Protein AF-X1PMY2-F1 (afdb_monomer_lite)

Sequence (105 aa):
MAKLSRKQAKEIIATCLAQHPNATSSEMCKALGVSKQRAYQLLILVRGPDTPLTARDLLILRYVAMGNTNKEIGEALNLDEHTIKNQASVILAKLNANNRAHAVA

Radius of gyration: 14.39 Å; chains: 1; bounding box: 41×21×39 Å

Organism: NCBI:txid412755

Foldseek 3Di:
DDDQPPVNVLVVLLVVCVVVVPDFLVNQCVVVVHDSVVSLVSCCVNLPLPHDQDPVLVVLLVCLLVVDQLPRVCVVVVHDSVRSVSSVVRLCSNVVHPDSVSSND

InterPro domains:
  IPR000792 Transcription regulator LuxR, C-terminal [PF00196] (52-104)
  IPR000792 Transcription regulator LuxR, C-terminal [PR00038] (53-67)
  IPR000792 Transcription regulator LuxR, C-terminal [PR00038] (67-83)
  IPR000792 Transcription regulator LuxR, C-terminal [PR00038] (83-95)
  IPR000792 Transcription regulator LuxR, C-terminal [PS50043] (46-105)
  IPR000792 Transcription regulator LuxR, C-terminal [SM00421] (50-105)
  IPR000792 Transcription regulator LuxR, C-terminal [cd06170] (53-105)
  IPR016032 Signal transduction response regulator, C-terminal effector [SSF46894] (41-104)
  IPR036388 Winged helix-like DNA-binding domain superfamily [G3DSA:1.10.10.10] (50-105)

pLDDT: mean 77.01, std 11.2, range [40.59, 92.19]

Secondary structure (DSSP, 8-state):
-----HHHHHHHHHHHHHH-TT--HHHHHHHHT--HHHHHHHHHHHS-TTSPPPHHHHHHHHHHHTT--HHHHHHHHT--HHHHHHHHHHHHHHTT-SSTTTTT-

Structure (mmCIF, N/CA/C/O backbone):
data_AF-X1PMY2-F1
#
_entry.id   AF-X1PMY2-F1
#
loop_
_atom_site.group_PDB
_atom_site.id
_atom_site.type_symbol
_atom_site.label_atom_id
_atom_site.label_alt_id
_atom_site.label_comp_id
_atom_site.label_asym_id
_atom_site.label_entity_id
_atom_site.label_seq_id
_atom_site.pdbx_PDB_ins_code
_atom_site.Cartn_x
_atom_site.Cartn_y
_atom_site.Cartn_z
_atom_site.occupancy
_atom_site.B_iso_or_equiv
_atom_site.auth_seq_id
_atom_site.auth_comp_id
_atom_site.auth_asym_id
_atom_site.auth_atom_id
_atom_site.pdbx_PDB_model_num
ATOM 1 N N . MET A 1 1 ? 23.691 5.497 -27.836 1.00 40.59 1 MET A N 1
ATOM 2 C CA . MET A 1 1 ? 23.022 4.985 -26.618 1.00 40.59 1 MET A CA 1
ATOM 3 C C . MET A 1 1 ? 21.548 5.358 -26.697 1.00 40.59 1 MET A C 1
ATOM 5 O O . MET A 1 1 ? 21.221 6.534 -26.587 1.00 40.59 1 MET A O 1
ATOM 9 N N . ALA A 1 2 ? 20.680 4.401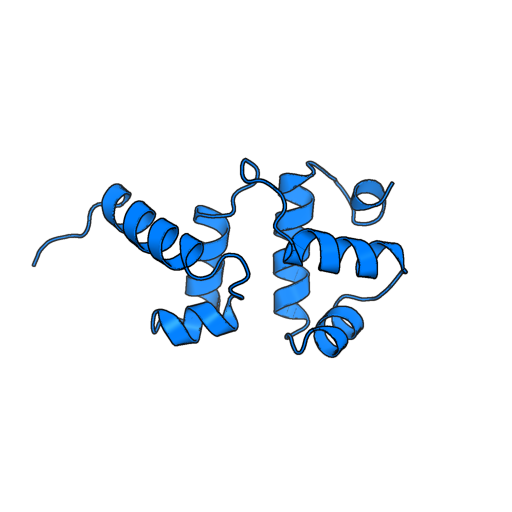 -27.034 1.00 44.16 2 ALA A N 1
ATOM 10 C CA . ALA A 1 2 ? 19.268 4.661 -27.310 1.00 44.16 2 ALA A CA 1
ATOM 11 C C . ALA A 1 2 ? 18.550 5.127 -26.033 1.00 44.16 2 ALA A C 1
ATOM 13 O O . ALA A 1 2 ? 18.454 4.384 -25.059 1.00 44.16 2 ALA A O 1
ATOM 14 N N . LYS A 1 3 ? 18.069 6.376 -26.021 1.00 46.56 3 LYS A N 1
ATOM 15 C CA . LYS A 1 3 ? 17.196 6.873 -24.955 1.00 46.56 3 LYS A CA 1
ATOM 16 C C . LYS A 1 3 ? 15.873 6.118 -25.071 1.00 46.56 3 LYS A C 1
ATOM 18 O O . LYS A 1 3 ? 15.122 6.369 -26.008 1.00 46.56 3 LYS A O 1
ATOM 23 N N . LEU A 1 4 ? 15.606 5.195 -24.146 1.00 52.22 4 LEU A N 1
ATOM 24 C CA . LEU A 1 4 ? 14.297 4.555 -24.026 1.00 52.22 4 LEU A CA 1
ATOM 25 C C . LEU A 1 4 ? 13.232 5.657 -23.925 1.00 52.22 4 LEU A C 1
ATOM 27 O O . LEU A 1 4 ? 13.245 6.462 -22.989 1.00 52.22 4 LEU A O 1
ATOM 31 N N . SER A 1 5 ? 12.333 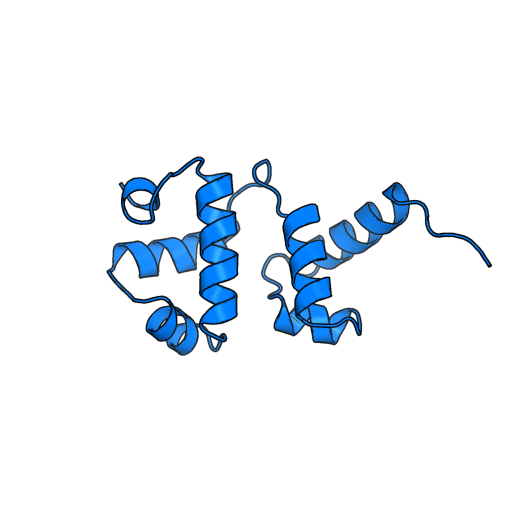5.724 -24.907 1.00 64.44 5 SER A N 1
ATOM 32 C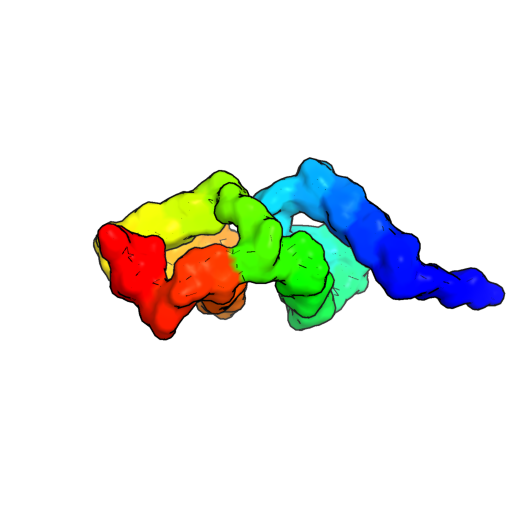 CA . SER A 1 5 ? 11.208 6.658 -24.889 1.00 64.44 5 SER A CA 1
ATOM 33 C C . SER A 1 5 ? 10.345 6.393 -23.651 1.00 64.44 5 SER A C 1
ATOM 35 O O . SER A 1 5 ? 10.139 5.240 -23.269 1.00 64.44 5 SER A O 1
ATOM 37 N N . ARG A 1 6 ? 9.781 7.443 -23.032 1.00 59.25 6 ARG A N 1
ATOM 38 C CA . ARG A 1 6 ? 8.846 7.312 -21.891 1.00 59.25 6 ARG A CA 1
ATOM 39 C C . ARG A 1 6 ? 7.705 6.327 -22.180 1.00 59.25 6 ARG A C 1
ATOM 41 O O . ARG A 1 6 ? 7.231 5.671 -21.258 1.00 59.25 6 ARG A O 1
ATOM 48 N N . LYS A 1 7 ? 7.290 6.215 -23.447 1.00 62.56 7 LYS A N 1
ATOM 49 C CA . LYS A 1 7 ? 6.263 5.266 -23.896 1.00 62.56 7 LYS A CA 1
ATOM 50 C C . LYS A 1 7 ? 6.759 3.815 -23.822 1.00 62.56 7 LYS A C 1
ATOM 52 O O . LYS A 1 7 ? 6.090 2.986 -23.221 1.00 62.56 7 LYS A O 1
ATOM 57 N N . GLN A 1 8 ? 7.972 3.554 -24.309 1.00 61.97 8 GLN A N 1
ATOM 58 C CA . GLN A 1 8 ? 8.608 2.231 -24.270 1.00 61.97 8 GLN A CA 1
ATOM 59 C C . GLN A 1 8 ? 8.926 1.792 -22.835 1.00 61.97 8 GLN A C 1
ATOM 61 O O . GLN A 1 8 ? 8.725 0.637 -22.479 1.00 61.97 8 GLN A O 1
ATOM 66 N N . ALA A 1 9 ? 9.366 2.720 -21.979 1.00 62.84 9 ALA A N 1
ATOM 67 C CA . ALA A 1 9 ? 9.576 2.435 -20.562 1.00 62.84 9 ALA A CA 1
ATOM 68 C C . ALA A 1 9 ? 8.259 2.061 -19.859 1.00 62.84 9 ALA A C 1
ATOM 70 O O . ALA A 1 9 ? 8.231 1.098 -19.098 1.00 62.84 9 ALA A O 1
ATOM 71 N N . LYS A 1 10 ? 7.158 2.774 -20.146 1.00 65.31 10 LYS A N 1
ATOM 72 C CA . LYS A 1 10 ? 5.827 2.421 -19.629 1.00 65.31 10 LYS A CA 1
ATOM 73 C C . LYS A 1 10 ? 5.375 1.040 -20.100 1.00 65.31 10 LYS A C 1
ATOM 75 O O . LYS A 1 10 ? 4.901 0.278 -19.271 1.00 65.31 10 LYS A O 1
ATOM 80 N N . GLU A 1 11 ? 5.549 0.704 -21.377 1.00 65.25 11 GLU A N 1
ATOM 81 C CA . GLU A 1 11 ? 5.188 -0.615 -21.920 1.00 65.25 11 GLU A CA 1
ATOM 82 C C . GLU A 1 11 ? 6.001 -1.751 -21.296 1.00 65.25 11 GLU A C 1
ATOM 84 O O . GLU A 1 11 ? 5.424 -2.756 -20.892 1.00 65.25 11 GLU A O 1
ATOM 89 N N . ILE A 1 12 ? 7.319 -1.594 -21.143 1.00 65.75 12 ILE A N 1
ATOM 90 C CA . ILE A 1 12 ? 8.177 -2.620 -20.528 1.00 65.75 12 ILE A CA 1
ATOM 91 C C . ILE A 1 12 ? 7.789 -2.840 -19.062 1.00 65.75 12 ILE A C 1
ATOM 93 O O . ILE A 1 12 ? 7.667 -3.979 -18.615 1.00 65.75 12 ILE A O 1
ATOM 97 N N . ILE A 1 13 ? 7.537 -1.760 -18.318 1.00 66.62 13 ILE A N 1
ATOM 98 C CA . ILE A 1 13 ? 7.138 -1.852 -16.909 1.00 66.62 13 ILE A CA 1
ATOM 99 C C . ILE A 1 13 ? 5.716 -2.418 -16.789 1.00 66.62 13 ILE A C 1
ATOM 101 O O . ILE A 1 13 ? 5.479 -3.258 -15.927 1.00 66.62 13 ILE A O 1
ATOM 105 N N . ALA A 1 14 ? 4.787 -2.026 -17.665 1.00 64.44 14 ALA A N 1
ATOM 106 C CA . ALA A 1 14 ? 3.438 -2.590 -17.720 1.00 64.44 14 ALA A CA 1
ATOM 107 C C . ALA A 1 14 ? 3.455 -4.087 -18.055 1.00 64.44 14 ALA A C 1
ATOM 109 O O . ALA A 1 14 ? 2.746 -4.858 -17.418 1.00 64.44 14 ALA A O 1
ATOM 110 N N . THR A 1 15 ? 4.316 -4.516 -18.978 1.00 66.12 15 THR A N 1
ATOM 111 C CA . THR A 1 15 ? 4.496 -5.931 -19.341 1.00 66.12 15 THR A CA 1
ATOM 112 C C . THR A 1 15 ? 5.101 -6.729 -18.182 1.00 66.12 15 THR A C 1
ATOM 114 O O . THR A 1 15 ? 4.641 -7.825 -17.871 1.00 66.12 15 THR A O 1
ATOM 117 N N . CYS A 1 16 ? 6.080 -6.161 -17.475 1.00 62.31 16 CYS A N 1
ATOM 118 C CA . CYS A 1 16 ? 6.684 -6.776 -16.291 1.00 62.31 16 CYS A CA 1
ATOM 119 C C . CYS A 1 16 ? 5.687 -6.864 -15.117 1.00 62.31 16 CYS A C 1
ATOM 121 O O . CYS A 1 16 ? 5.644 -7.855 -14.391 1.00 62.31 16 CYS A O 1
ATOM 123 N N . LEU A 1 17 ? 4.811 -5.866 -14.969 1.00 62.66 17 LEU A N 1
ATOM 124 C CA . LEU A 1 17 ? 3.728 -5.877 -13.986 1.00 62.66 17 LEU A CA 1
ATOM 125 C C . LEU A 1 17 ? 2.560 -6.787 -14.377 1.00 62.66 17 LEU A C 1
ATOM 127 O O . LEU A 1 17 ? 1.904 -7.310 -13.485 1.00 62.66 17 LEU A O 1
ATOM 131 N N . ALA A 1 18 ? 2.324 -7.036 -15.666 1.00 62.97 18 ALA A N 1
ATOM 132 C CA . ALA A 1 18 ? 1.376 -8.055 -16.116 1.00 62.97 18 ALA A CA 1
ATOM 133 C C . ALA A 1 18 ? 1.845 -9.469 -15.731 1.00 62.97 18 ALA A C 1
ATOM 135 O O . ALA A 1 18 ? 1.027 -10.316 -15.385 1.00 62.97 18 ALA A O 1
ATOM 136 N N . GLN A 1 19 ? 3.161 -9.704 -15.717 1.00 59.81 19 GLN A N 1
ATOM 137 C CA . GLN A 1 19 ? 3.761 -10.951 -15.223 1.00 59.81 19 GLN A CA 1
ATOM 138 C C . GLN A 1 19 ? 3.762 -11.036 -13.685 1.00 59.81 19 GLN A C 1
ATOM 140 O O . GLN A 1 19 ? 3.765 -12.131 -13.124 1.00 59.81 19 GLN A O 1
ATOM 145 N N . HIS A 1 20 ? 3.691 -9.894 -12.991 1.00 63.88 20 HIS A N 1
ATOM 146 C CA . HIS A 1 20 ? 3.640 -9.811 -11.529 1.00 63.88 20 HIS A CA 1
ATOM 147 C C . HIS A 1 20 ? 2.550 -8.831 -11.040 1.00 63.88 20 HIS A C 1
ATOM 149 O O . HIS A 1 20 ? 2.858 -7.769 -10.477 1.00 63.88 20 HIS A O 1
ATOM 155 N N . PRO A 1 21 ? 1.255 -9.178 -11.190 1.00 62.44 21 PRO A N 1
ATOM 156 C CA . PRO A 1 21 ? 0.137 -8.267 -10.911 1.00 62.44 21 PRO A CA 1
ATOM 157 C C . PRO A 1 21 ? 0.071 -7.819 -9.446 1.00 62.44 21 PRO A C 1
ATOM 159 O O . PRO A 1 21 ? -0.458 -6.750 -9.150 1.00 62.44 21 PRO A O 1
ATOM 162 N N . ASN A 1 22 ? 0.691 -8.584 -8.543 1.00 66.38 22 ASN A N 1
ATOM 163 C CA . ASN A 1 22 ? 0.727 -8.339 -7.101 1.00 66.38 22 ASN A CA 1
ATOM 164 C C . ASN A 1 22 ? 2.108 -7.895 -6.579 1.00 66.38 22 ASN A C 1
ATOM 166 O O . ASN A 1 22 ? 2.297 -7.859 -5.359 1.00 66.38 22 ASN A O 1
ATOM 170 N N . ALA A 1 23 ? 3.048 -7.553 -7.478 1.00 69.06 23 ALA A N 1
ATOM 171 C CA . ALA A 1 23 ? 4.403 -7.134 -7.117 1.00 69.06 23 ALA A CA 1
ATOM 172 C C . ALA A 1 23 ? 4.396 -5.971 -6.118 1.00 69.06 23 ALA A C 1
ATOM 174 O O . ALA A 1 23 ? 3.709 -4.966 -6.336 1.00 69.06 23 ALA A O 1
ATOM 175 N N . THR A 1 24 ? 5.169 -6.091 -5.046 1.00 72.25 24 THR A N 1
ATOM 176 C CA . THR A 1 24 ? 5.411 -5.002 -4.090 1.00 72.25 24 THR A CA 1
ATOM 177 C C . THR A 1 24 ? 6.562 -4.105 -4.529 1.00 72.25 24 THR A C 1
ATOM 179 O O . THR A 1 24 ? 7.360 -4.468 -5.391 1.00 72.25 24 THR A O 1
ATOM 182 N N . SER A 1 25 ? 6.704 -2.930 -3.909 1.00 73.69 25 SER A N 1
ATOM 183 C CA . SER A 1 25 ? 7.867 -2.059 -4.138 1.00 73.69 25 SER A CA 1
ATOM 184 C C . SER A 1 25 ? 9.190 -2.765 -3.809 1.00 73.69 25 SER A C 1
ATOM 186 O O . SER A 1 25 ? 10.198 -2.488 -4.452 1.00 73.69 25 SER A O 1
ATOM 188 N N . SER A 1 26 ? 9.183 -3.702 -2.854 1.00 71.75 26 SER A N 1
ATOM 189 C CA . SER A 1 26 ? 10.339 -4.521 -2.472 1.00 71.75 26 SER A CA 1
ATOM 190 C C . SER A 1 26 ? 10.648 -5.604 -3.511 1.00 71.75 26 SER A C 1
ATOM 192 O O . SER A 1 26 ? 11.785 -5.725 -3.960 1.00 71.75 26 SER A O 1
ATOM 194 N N . GLU A 1 27 ? 9.634 -6.348 -3.958 1.00 73.94 27 GLU A N 1
ATOM 195 C CA . GLU A 1 27 ? 9.776 -7.350 -5.024 1.00 73.94 27 GLU A CA 1
ATOM 196 C C . GLU A 1 27 ? 10.212 -6.699 -6.340 1.00 73.94 27 GLU A C 1
ATOM 198 O O . GLU A 1 27 ? 11.109 -7.195 -7.013 1.00 73.94 27 GLU A O 1
ATOM 203 N N . MET A 1 28 ? 9.649 -5.537 -6.672 1.00 73.69 28 MET A N 1
ATOM 204 C CA . MET A 1 28 ? 9.971 -4.828 -7.904 1.00 73.69 28 MET A CA 1
ATOM 205 C C . MET A 1 28 ? 11.333 -4.123 -7.842 1.00 73.69 28 MET A C 1
ATOM 207 O O . MET A 1 28 ? 12.032 -4.047 -8.848 1.00 73.69 28 MET A O 1
ATOM 211 N N . CYS A 1 29 ? 11.754 -3.665 -6.659 1.00 76.19 29 CYS A N 1
ATOM 212 C CA . CYS A 1 29 ? 13.126 -3.225 -6.398 1.00 76.19 29 CYS A CA 1
ATOM 213 C C . CYS A 1 29 ? 14.129 -4.349 -6.693 1.00 76.19 29 CYS A C 1
ATOM 215 O O . CYS A 1 29 ? 15.098 -4.118 -7.415 1.00 76.19 29 CYS A O 1
ATOM 217 N N . LYS A 1 30 ? 13.854 -5.572 -6.213 1.00 76.38 30 LYS A N 1
ATOM 218 C CA . LYS A 1 30 ? 14.677 -6.758 -6.498 1.00 76.38 30 LYS A CA 1
ATOM 219 C C . LYS A 1 30 ? 14.652 -7.142 -7.981 1.00 76.38 30 LYS A C 1
ATOM 221 O O . LYS A 1 30 ? 15.707 -7.408 -8.541 1.00 76.38 30 LYS A O 1
ATOM 226 N N . ALA A 1 31 ? 13.480 -7.138 -8.616 1.00 71.94 31 ALA A N 1
ATOM 227 C CA . ALA A 1 31 ? 13.315 -7.567 -10.006 1.00 71.94 31 ALA A CA 1
ATOM 228 C C . ALA A 1 31 ? 13.924 -6.592 -11.029 1.00 71.94 31 ALA A C 1
ATOM 230 O O . ALA A 1 31 ? 14.494 -7.022 -12.025 1.00 71.94 31 ALA A O 1
ATOM 231 N N . LEU A 1 32 ? 13.815 -5.280 -10.792 1.00 74.00 32 LEU A N 1
ATOM 232 C CA . LEU A 1 32 ? 14.294 -4.248 -11.720 1.00 74.00 32 LEU A CA 1
ATOM 233 C C . LEU A 1 32 ? 15.689 -3.704 -11.369 1.00 74.00 32 LEU A C 1
ATOM 235 O O . LEU A 1 32 ? 16.214 -2.876 -12.111 1.00 74.00 32 LEU A O 1
ATOM 239 N N . GLY A 1 33 ? 16.270 -4.093 -10.229 1.00 80.69 33 GLY A N 1
ATOM 240 C CA . GLY A 1 33 ? 17.550 -3.551 -9.754 1.00 80.69 33 GLY A CA 1
ATOM 241 C C . GLY A 1 33 ? 17.507 -2.046 -9.453 1.00 80.69 33 GLY A C 1
ATOM 242 O O . GLY A 1 33 ? 18.521 -1.358 -9.549 1.00 80.69 33 GLY A O 1
ATOM 243 N N . VAL A 1 34 ? 16.329 -1.507 -9.123 1.00 80.88 34 VAL A N 1
ATOM 244 C CA . VAL A 1 34 ? 16.123 -0.083 -8.800 1.00 80.88 34 VAL A CA 1
ATOM 245 C C . VAL A 1 34 ? 15.910 0.107 -7.301 1.00 80.88 34 VAL A C 1
ATOM 247 O O . VAL A 1 34 ? 15.508 -0.824 -6.616 1.00 80.88 34 VAL A O 1
ATOM 250 N N . SER A 1 35 ? 16.112 1.315 -6.765 1.00 81.56 35 SER A N 1
ATOM 251 C CA . SER A 1 35 ? 15.826 1.592 -5.346 1.00 81.56 35 SER A CA 1
ATOM 252 C C . SER A 1 35 ? 14.344 1.370 -4.992 1.00 81.56 35 SER A C 1
ATOM 254 O O . SER A 1 35 ? 13.469 1.587 -5.833 1.00 81.56 35 SER A O 1
ATOM 256 N N . LYS A 1 36 ? 14.035 1.017 -3.730 1.00 75.62 36 LYS A N 1
ATOM 257 C CA . LYS A 1 36 ? 12.645 0.859 -3.232 1.00 75.62 36 LYS A CA 1
ATOM 258 C C . LYS A 1 36 ? 11.763 2.074 -3.566 1.00 75.62 36 LYS A C 1
ATOM 260 O O . LYS A 1 36 ? 10.609 1.915 -3.960 1.00 75.62 36 LYS A O 1
ATOM 265 N N . GLN A 1 37 ? 12.314 3.285 -3.462 1.00 78.56 37 GLN A N 1
ATOM 266 C CA . GLN A 1 37 ? 11.600 4.523 -3.785 1.00 78.56 37 GLN A CA 1
ATOM 267 C C . GLN A 1 37 ? 11.314 4.661 -5.285 1.00 78.56 37 GLN A C 1
ATOM 269 O O . GLN A 1 37 ? 10.215 5.055 -5.671 1.00 78.56 37 GLN A O 1
ATOM 274 N N . ARG A 1 38 ? 12.269 4.289 -6.142 1.00 79.75 38 ARG A N 1
ATOM 275 C CA . ARG A 1 38 ? 12.081 4.316 -7.595 1.00 79.75 38 ARG A CA 1
ATOM 276 C C . ARG A 1 38 ? 11.095 3.237 -8.042 1.00 79.75 38 ARG A C 1
ATOM 278 O O . ARG A 1 38 ? 10.219 3.528 -8.845 1.00 79.75 38 ARG A O 1
ATOM 285 N N . ALA A 1 39 ? 11.159 2.039 -7.460 1.00 76.62 39 ALA A N 1
ATOM 286 C CA . ALA A 1 39 ? 10.154 0.996 -7.660 1.00 76.62 39 ALA A CA 1
ATOM 287 C C . ALA A 1 39 ? 8.749 1.491 -7.277 1.00 76.62 39 ALA A C 1
ATOM 289 O O . ALA A 1 39 ? 7.806 1.328 -8.043 1.00 76.62 39 ALA A O 1
ATOM 290 N N . TYR A 1 40 ? 8.604 2.176 -6.142 1.00 74.94 40 TYR A N 1
ATOM 291 C CA . TYR A 1 40 ? 7.320 2.756 -5.748 1.00 74.94 40 TYR A CA 1
ATOM 292 C C . TYR A 1 40 ? 6.779 3.775 -6.767 1.00 74.94 40 TYR A C 1
ATOM 294 O O . TYR A 1 40 ? 5.616 3.696 -7.156 1.00 74.94 40 TYR A O 1
ATOM 302 N N . GLN A 1 41 ? 7.622 4.686 -7.260 1.00 75.00 41 GLN A N 1
ATOM 303 C CA . GLN A 1 41 ? 7.217 5.650 -8.291 1.00 75.00 41 GLN A CA 1
ATOM 304 C C . GLN A 1 41 ? 6.762 4.960 -9.581 1.00 75.00 41 GLN A C 1
ATOM 306 O O . GLN A 1 41 ? 5.757 5.349 -10.171 1.00 75.00 41 GLN A O 1
ATOM 311 N N . LEU A 1 42 ? 7.472 3.913 -10.006 1.00 74.50 42 LEU A N 1
ATOM 312 C CA . LEU A 1 42 ? 7.086 3.128 -11.177 1.00 74.50 42 LEU A CA 1
ATOM 313 C C . LEU A 1 42 ? 5.760 2.385 -10.955 1.00 74.50 42 LEU A C 1
ATOM 315 O O . LEU A 1 42 ? 4.937 2.349 -11.866 1.00 74.50 42 LEU A O 1
ATOM 319 N N . LEU A 1 43 ? 5.519 1.855 -9.748 1.00 73.00 43 LEU A N 1
ATOM 320 C CA . LEU A 1 43 ? 4.243 1.225 -9.396 1.00 73.00 43 LEU A CA 1
ATOM 321 C C . LEU A 1 43 ? 3.085 2.214 -9.490 1.00 73.00 43 LEU A C 1
ATOM 323 O O . LEU A 1 43 ? 2.075 1.865 -10.084 1.00 73.00 43 LEU A O 1
ATOM 327 N N . ILE A 1 44 ? 3.223 3.434 -8.964 1.00 71.88 44 ILE A N 1
ATOM 328 C CA . ILE A 1 44 ? 2.167 4.459 -9.059 1.00 71.88 44 ILE A CA 1
ATOM 329 C C . ILE A 1 44 ? 1.872 4.807 -10.519 1.00 71.88 44 ILE A C 1
ATOM 331 O O . ILE A 1 44 ? 0.715 4.919 -10.909 1.00 71.88 44 ILE A O 1
ATOM 335 N N . LEU A 1 45 ? 2.918 4.967 -11.335 1.00 70.38 45 LEU A N 1
ATOM 336 C CA . LEU A 1 45 ? 2.767 5.328 -12.745 1.00 70.38 45 LEU A CA 1
ATOM 337 C C . LEU A 1 45 ? 2.026 4.268 -13.566 1.00 70.38 45 LEU A C 1
ATOM 339 O O . LEU A 1 45 ? 1.447 4.615 -14.595 1.00 70.38 45 LEU A O 1
ATOM 343 N N . VAL A 1 46 ? 2.073 3.000 -13.148 1.00 68.12 46 VAL A N 1
ATOM 344 C CA . VAL A 1 46 ? 1.426 1.891 -13.862 1.00 68.12 46 VAL A CA 1
ATOM 345 C C . VAL A 1 46 ? 0.119 1.450 -13.205 1.00 68.12 46 VAL A C 1
ATOM 347 O O . VAL A 1 46 ? -0.821 1.129 -13.917 1.00 68.12 46 VAL A O 1
ATOM 350 N N . ARG A 1 47 ? 0.026 1.469 -11.872 1.00 70.19 47 ARG A N 1
ATOM 351 C CA . ARG A 1 47 ? -1.169 1.131 -11.075 1.00 70.19 47 ARG A CA 1
ATOM 352 C C . ARG A 1 47 ? -1.949 2.377 -10.647 1.00 70.19 47 ARG A C 1
ATOM 354 O O . ARG A 1 47 ? -2.436 2.438 -9.519 1.00 70.19 47 ARG A O 1
ATOM 361 N N . GLY A 1 48 ? -2.014 3.376 -11.523 1.00 67.12 48 GLY A N 1
ATOM 362 C CA . GLY A 1 48 ? -2.675 4.654 -11.261 1.00 67.12 48 GLY A CA 1
ATOM 363 C C . GLY A 1 48 ? -4.156 4.520 -10.865 1.00 67.12 48 GLY A C 1
ATOM 364 O O . GLY A 1 48 ? -4.710 3.416 -10.895 1.00 67.12 48 GLY A O 1
ATOM 365 N N . PRO A 1 49 ? -4.812 5.637 -10.509 1.00 64.69 49 PRO A N 1
ATOM 366 C CA . PRO A 1 49 ? -6.203 5.649 -10.045 1.00 64.69 49 PRO A CA 1
ATOM 367 C C . PRO A 1 49 ? -7.186 5.026 -11.051 1.00 64.69 49 PRO A C 1
ATOM 369 O O . PRO A 1 49 ? -8.149 4.396 -10.638 1.00 64.69 49 PRO A O 1
ATOM 372 N N . ASP A 1 50 ? -6.885 5.094 -12.350 1.00 67.94 50 ASP A N 1
ATOM 373 C CA . ASP A 1 50 ? -7.714 4.516 -13.420 1.00 67.94 50 ASP A CA 1
ATOM 374 C C . ASP A 1 50 ? -7.542 2.995 -13.592 1.00 67.94 50 ASP A C 1
ATOM 376 O O . ASP A 1 50 ? -8.114 2.394 -14.502 1.00 67.94 50 ASP A O 1
ATOM 380 N N . THR A 1 51 ? -6.718 2.348 -12.760 1.00 71.19 51 THR A N 1
ATOM 381 C CA . THR A 1 51 ? -6.519 0.896 -12.825 1.00 71.19 51 THR A CA 1
ATOM 382 C C . THR A 1 51 ? -7.428 0.160 -11.848 1.00 71.19 51 THR A C 1
ATOM 384 O O . THR A 1 51 ? -7.573 0.594 -10.701 1.00 71.19 51 THR A O 1
ATOM 387 N N . PRO A 1 52 ? -7.987 -0.997 -12.249 1.00 77.44 52 PRO A N 1
ATOM 388 C CA . PRO A 1 52 ? -8.834 -1.785 -11.368 1.00 77.44 52 PRO A CA 1
ATOM 389 C C . PRO A 1 52 ? -8.086 -2.202 -10.093 1.00 77.44 52 PRO A C 1
ATOM 391 O O . PRO A 1 52 ? -6.848 -2.284 -10.046 1.00 77.44 52 PRO A O 1
ATOM 394 N N . LEU A 1 53 ? -8.852 -2.467 -9.034 1.00 80.75 53 LEU A N 1
ATOM 395 C CA . LEU A 1 53 ? -8.309 -3.043 -7.809 1.00 80.75 53 LEU A CA 1
ATOM 396 C C . LEU A 1 53 ? -7.761 -4.441 -8.102 1.00 80.75 53 LEU A C 1
ATOM 398 O O . LEU A 1 53 ? -8.431 -5.287 -8.691 1.00 80.75 53 LEU A O 1
ATOM 402 N N . THR A 1 54 ? -6.525 -4.678 -7.678 1.00 82.25 54 THR A N 1
ATOM 403 C CA . THR A 1 54 ? -5.903 -6.001 -7.759 1.00 82.25 54 THR A CA 1
ATOM 404 C C . THR A 1 54 ? -6.401 -6.901 -6.626 1.00 82.25 54 THR A C 1
ATOM 406 O O . THR A 1 54 ? -6.928 -6.430 -5.617 1.00 82.25 54 THR A O 1
ATOM 409 N N . ALA A 1 55 ? -6.180 -8.213 -6.735 1.00 80.50 55 ALA A N 1
ATOM 410 C CA . ALA A 1 55 ? -6.501 -9.148 -5.653 1.00 80.50 55 ALA A CA 1
ATOM 411 C C . ALA A 1 55 ? -5.806 -8.772 -4.329 1.00 80.50 55 ALA A C 1
ATOM 413 O O . ALA A 1 55 ? -6.387 -8.919 -3.254 1.00 80.50 55 ALA A O 1
ATOM 414 N N . ARG A 1 56 ? -4.581 -8.231 -4.401 1.00 82.00 56 ARG A N 1
ATOM 415 C CA . ARG A 1 56 ? -3.851 -7.745 -3.224 1.00 82.00 56 ARG A CA 1
ATOM 416 C C . ARG A 1 56 ? -4.451 -6.458 -2.657 1.00 82.00 56 ARG A C 1
ATOM 418 O O . ARG A 1 56 ? -4.498 -6.318 -1.440 1.00 82.00 56 ARG A O 1
ATOM 425 N N . ASP A 1 57 ? -4.951 -5.564 -3.511 1.00 86.06 57 ASP A N 1
ATOM 426 C CA . ASP A 1 57 ? -5.666 -4.357 -3.072 1.00 86.06 57 ASP A CA 1
ATOM 427 C C . ASP A 1 57 ? -6.923 -4.725 -2.275 1.00 86.06 57 ASP A C 1
ATOM 429 O O . ASP A 1 57 ? -7.144 -4.211 -1.181 1.00 86.06 57 ASP A O 1
ATOM 433 N N . LEU A 1 58 ? -7.700 -5.686 -2.784 1.00 86.88 58 LEU A N 1
ATOM 434 C CA . LEU A 1 58 ? -8.883 -6.214 -2.102 1.00 86.88 58 LEU A CA 1
ATOM 435 C C . LEU A 1 58 ? -8.530 -6.900 -0.778 1.00 86.88 58 LEU A C 1
ATOM 437 O O . LEU A 1 58 ? -9.247 -6.745 0.208 1.00 86.88 58 LEU A O 1
ATOM 441 N N . LEU A 1 59 ? -7.421 -7.640 -0.730 1.00 88.44 59 LEU A N 1
ATOM 442 C CA . LEU A 1 59 ? -6.950 -8.277 0.498 1.00 88.44 59 LEU A CA 1
ATOM 443 C C . LEU A 1 59 ? -6.572 -7.239 1.564 1.00 88.44 59 LEU A C 1
ATOM 445 O O . LEU A 1 59 ? -6.967 -7.375 2.719 1.00 88.44 59 LEU A O 1
ATOM 449 N N . ILE A 1 60 ? -5.863 -6.177 1.175 1.00 89.31 60 ILE A N 1
ATOM 450 C CA . ILE A 1 60 ? -5.531 -5.065 2.074 1.00 89.31 60 ILE A CA 1
ATOM 451 C C . ILE A 1 60 ? -6.809 -4.372 2.553 1.00 89.31 60 ILE A C 1
ATOM 453 O O . ILE A 1 60 ? -6.953 -4.157 3.752 1.00 89.31 60 ILE A O 1
ATOM 457 N N . LEU A 1 61 ? -7.765 -4.092 1.660 1.00 89.12 61 LEU A N 1
ATOM 458 C CA . LEU A 1 61 ? -9.062 -3.512 2.030 1.00 89.12 61 LEU A CA 1
ATOM 459 C C . LEU A 1 61 ? -9.828 -4.376 3.033 1.00 89.12 61 LEU A C 1
ATOM 461 O O . LEU A 1 61 ? -10.390 -3.840 3.982 1.00 89.12 61 LEU A O 1
ATOM 465 N N . ARG A 1 62 ? -9.806 -5.705 2.881 1.00 90.50 62 ARG A N 1
ATOM 466 C CA . ARG A 1 62 ? -10.416 -6.623 3.855 1.00 90.50 62 ARG A CA 1
ATOM 467 C C . ARG A 1 62 ? -9.795 -6.482 5.238 1.00 90.50 62 ARG A C 1
ATOM 469 O O . ARG A 1 62 ? -10.526 -6.358 6.213 1.00 90.50 62 ARG A O 1
ATOM 476 N N . TYR A 1 63 ? -8.468 -6.449 5.337 1.00 91.44 63 TYR A N 1
ATOM 477 C CA . TYR A 1 63 ? -7.824 -6.230 6.631 1.00 91.44 63 TYR A CA 1
ATOM 478 C C . TYR A 1 63 ? -8.089 -4.825 7.189 1.00 91.44 63 TYR A C 1
ATOM 480 O O . TYR A 1 63 ? -8.250 -4.667 8.396 1.00 91.44 63 TYR A O 1
ATOM 488 N N . VAL A 1 64 ? -8.176 -3.811 6.323 1.00 89.44 64 VAL A N 1
ATOM 489 C CA . VAL A 1 64 ? -8.556 -2.448 6.719 1.00 89.44 64 VAL A CA 1
ATOM 490 C C . VAL A 1 64 ? -9.972 -2.425 7.296 1.00 89.44 64 VAL A C 1
ATOM 492 O O . VAL A 1 64 ? -10.171 -1.767 8.318 1.00 89.44 64 VAL A O 1
ATOM 495 N N . ALA A 1 65 ? -10.911 -3.160 6.690 1.00 88.56 65 ALA A N 1
ATOM 496 C CA . ALA A 1 65 ? -12.298 -3.304 7.140 1.00 88.56 65 ALA A CA 1
ATOM 497 C C . ALA A 1 65 ? -12.410 -4.059 8.472 1.00 88.56 65 ALA A C 1
ATOM 499 O O . ALA A 1 65 ? -13.272 -3.750 9.286 1.00 88.56 65 ALA A O 1
ATOM 500 N N . MET A 1 66 ? -11.498 -5.001 8.730 1.00 89.62 66 MET A N 1
ATOM 501 C CA . MET A 1 66 ? -11.373 -5.685 10.023 1.00 89.62 66 MET A CA 1
ATOM 502 C C . MET A 1 66 ? -10.784 -4.793 11.131 1.00 89.62 66 MET A C 1
ATOM 504 O O . MET A 1 66 ? -10.709 -5.223 12.276 1.00 89.62 66 MET A O 1
ATOM 508 N N . GLY A 1 67 ? -10.363 -3.563 10.812 1.00 89.56 67 GLY A N 1
ATOM 509 C CA . GLY A 1 67 ? -9.800 -2.619 11.778 1.00 89.56 67 GLY A CA 1
ATOM 510 C C . GLY A 1 67 ? -8.281 -2.705 11.944 1.00 89.56 67 GLY A C 1
ATOM 511 O O . GLY A 1 67 ? -7.725 -1.948 12.736 1.00 89.56 67 GLY A O 1
ATOM 512 N N . ASN A 1 68 ? -7.587 -3.546 11.169 1.00 91.69 68 ASN A N 1
ATOM 513 C CA . ASN A 1 68 ? -6.145 -3.736 11.330 1.00 91.69 68 ASN A CA 1
ATOM 514 C C . ASN A 1 68 ? -5.350 -2.471 10.974 1.00 91.69 68 ASN A C 1
ATOM 516 O O . ASN A 1 68 ? -5.647 -1.734 10.026 1.00 91.69 68 ASN A O 1
ATOM 520 N N . THR A 1 69 ? -4.287 -2.226 11.720 1.00 91.62 69 THR A N 1
ATOM 521 C CA . THR A 1 69 ? -3.305 -1.171 11.474 1.00 91.62 69 THR A CA 1
ATOM 522 C C . THR A 1 69 ? -2.388 -1.530 10.301 1.00 91.62 69 THR A C 1
ATOM 524 O O . THR A 1 69 ? -2.232 -2.692 9.937 1.00 91.62 69 THR A O 1
ATOM 527 N N . ASN A 1 70 ? -1.727 -0.535 9.700 1.00 91.50 70 ASN A N 1
ATOM 528 C CA . ASN A 1 70 ? -0.779 -0.786 8.603 1.00 91.50 70 ASN A CA 1
ATOM 529 C C . ASN A 1 70 ? 0.361 -1.730 9.019 1.00 91.50 70 ASN A C 1
ATOM 531 O O . ASN A 1 70 ? 0.884 -2.458 8.176 1.00 91.50 70 ASN A O 1
ATOM 535 N N . LYS A 1 71 ? 0.728 -1.710 10.306 1.00 91.19 71 LYS A N 1
ATOM 536 C CA . LYS A 1 71 ? 1.733 -2.593 10.889 1.00 91.19 71 LYS A CA 1
ATOM 537 C C . LYS A 1 71 ? 1.242 -4.040 10.929 1.00 91.19 71 LYS A C 1
ATOM 539 O O . LYS A 1 71 ? 1.912 -4.901 10.378 1.00 91.19 71 LYS A O 1
ATOM 544 N N . GLU A 1 72 ? 0.050 -4.288 11.473 1.00 92.19 72 GLU A N 1
ATOM 545 C CA . GLU A 1 72 ? -0.553 -5.632 11.533 1.00 92.19 72 GLU A CA 1
ATOM 546 C C . GLU A 1 72 ? -0.804 -6.210 10.135 1.00 92.19 72 GLU A C 1
ATOM 548 O O . GLU A 1 72 ? -0.551 -7.384 9.884 1.00 92.19 72 GLU A O 1
ATOM 553 N N . ILE A 1 73 ? -1.247 -5.377 9.188 1.00 91.38 73 ILE A N 1
ATOM 554 C CA . ILE A 1 73 ? -1.398 -5.776 7.781 1.00 91.38 73 ILE A CA 1
ATOM 555 C C . ILE A 1 73 ? -0.035 -6.124 7.175 1.00 91.38 73 ILE A C 1
ATOM 557 O O . ILE A 1 73 ? 0.078 -7.077 6.404 1.00 91.38 73 ILE A O 1
ATOM 561 N N . GLY A 1 74 ? 0.997 -5.345 7.503 1.00 89.38 74 GLY A N 1
ATOM 562 C CA . GLY A 1 74 ? 2.368 -5.603 7.084 1.00 89.38 74 GLY A CA 1
ATOM 563 C C . GLY A 1 74 ? 2.849 -6.959 7.587 1.00 89.38 74 GLY A C 1
ATOM 564 O O . GLY A 1 74 ? 3.260 -7.795 6.789 1.00 89.38 74 GLY A O 1
ATOM 565 N N . GLU A 1 75 ? 2.695 -7.220 8.881 1.00 91.19 75 GLU A N 1
ATOM 566 C CA . GLU A 1 75 ? 3.047 -8.494 9.511 1.00 91.19 75 GLU A CA 1
ATOM 567 C C . GLU A 1 75 ? 2.270 -9.668 8.893 1.00 91.19 75 GLU A C 1
ATOM 569 O O . GLU A 1 75 ? 2.877 -10.657 8.484 1.00 91.19 75 GLU A O 1
ATOM 574 N N . ALA A 1 76 ? 0.954 -9.529 8.701 1.00 89.38 76 ALA A N 1
ATOM 575 C CA . ALA A 1 76 ? 0.113 -10.558 8.085 1.00 89.38 76 ALA A CA 1
ATOM 576 C C . ALA A 1 76 ? 0.502 -10.876 6.629 1.00 89.38 76 ALA A C 1
ATOM 578 O O . ALA A 1 76 ? 0.315 -12.000 6.163 1.00 89.38 76 ALA A O 1
ATOM 579 N N . LEU A 1 77 ? 1.037 -9.894 5.896 1.00 85.50 77 LEU A N 1
ATOM 580 C CA . LEU A 1 77 ? 1.413 -10.027 4.486 1.00 85.50 77 LEU A CA 1
ATOM 581 C C . LEU A 1 77 ? 2.924 -10.170 4.254 1.00 85.50 77 LEU A C 1
ATOM 583 O O . LEU A 1 77 ? 3.343 -10.187 3.093 1.00 85.50 77 LEU A O 1
ATOM 587 N N . ASN A 1 78 ? 3.732 -10.271 5.317 1.00 85.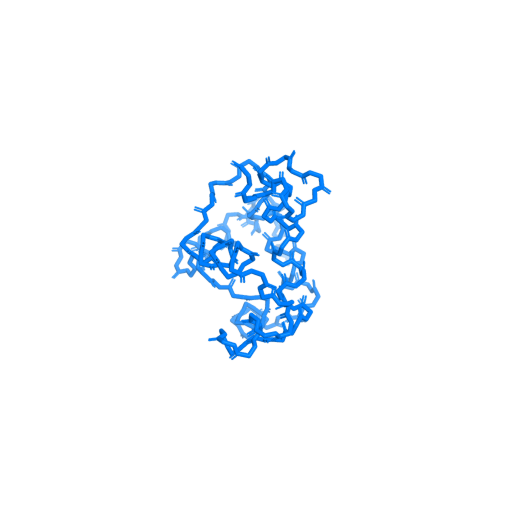75 78 ASN A N 1
ATOM 588 C CA . ASN A 1 78 ? 5.199 -10.223 5.270 1.00 85.75 78 ASN A CA 1
ATOM 589 C C . ASN A 1 78 ? 5.736 -9.000 4.496 1.00 85.75 78 ASN A C 1
ATOM 591 O O . ASN A 1 78 ? 6.639 -9.099 3.661 1.00 85.75 78 ASN A O 1
ATOM 595 N N . LEU A 1 79 ? 5.143 -7.834 4.752 1.00 84.88 79 LEU A N 1
ATOM 596 C CA . LEU A 1 79 ? 5.484 -6.548 4.158 1.00 84.88 79 LEU A CA 1
ATOM 597 C C . LEU A 1 79 ? 5.851 -5.512 5.217 1.00 84.88 79 LEU A C 1
ATOM 599 O O . LEU A 1 79 ? 5.301 -5.480 6.311 1.00 84.88 79 LEU A O 1
ATOM 603 N N . ASP A 1 80 ? 6.719 -4.582 4.829 1.00 85.50 80 ASP A N 1
ATOM 604 C CA . ASP A 1 80 ? 7.005 -3.403 5.643 1.00 85.50 80 ASP A CA 1
ATOM 605 C C . ASP A 1 80 ? 5.737 -2.538 5.789 1.00 85.50 80 ASP A C 1
ATOM 607 O O . ASP A 1 80 ? 5.048 -2.275 4.797 1.00 85.50 80 ASP A O 1
ATOM 611 N N . GLU A 1 81 ? 5.481 -1.997 6.984 1.00 89.31 81 GLU A N 1
ATOM 612 C CA . GLU A 1 81 ? 4.371 -1.062 7.253 1.00 89.31 81 GLU A CA 1
ATOM 613 C C . GLU A 1 81 ? 4.331 0.092 6.236 1.00 89.31 81 GLU A C 1
ATOM 615 O O . GLU A 1 81 ? 3.275 0.470 5.724 1.00 89.31 81 GLU A O 1
ATOM 620 N N . HIS A 1 82 ? 5.503 0.624 5.884 1.00 86.25 82 HIS A N 1
ATOM 621 C CA . HIS A 1 82 ? 5.636 1.681 4.885 1.00 86.25 82 HIS A CA 1
ATOM 622 C C . HIS A 1 82 ? 5.111 1.250 3.504 1.00 86.25 82 HIS A C 1
ATOM 624 O O . HIS A 1 82 ? 4.552 2.058 2.762 1.00 86.25 82 HIS A O 1
ATOM 630 N N . THR A 1 83 ? 5.264 -0.026 3.143 1.00 85.06 83 THR A N 1
ATOM 631 C CA . THR A 1 83 ? 4.721 -0.579 1.895 1.00 85.06 83 THR A CA 1
ATOM 632 C C . THR A 1 83 ? 3.198 -0.616 1.940 1.00 85.06 83 THR A C 1
ATOM 634 O O . THR A 1 83 ? 2.561 -0.237 0.960 1.00 85.06 83 THR A O 1
ATO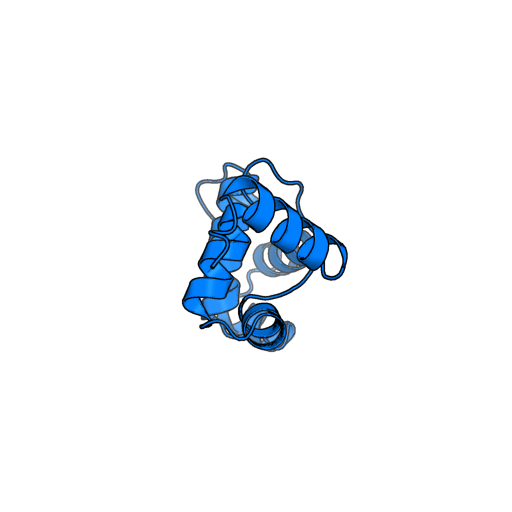M 637 N N . ILE A 1 84 ? 2.608 -0.992 3.078 1.00 88.75 84 ILE A N 1
ATOM 638 C CA . ILE A 1 84 ? 1.152 -0.974 3.257 1.00 88.75 84 ILE A CA 1
ATOM 639 C C . ILE A 1 84 ? 0.608 0.448 3.223 1.00 88.75 84 ILE A C 1
ATOM 641 O O . ILE A 1 84 ? -0.366 0.694 2.523 1.00 88.75 84 ILE A O 1
ATOM 645 N N . LYS A 1 85 ? 1.258 1.401 3.900 1.00 86.88 85 LYS A N 1
ATOM 646 C CA . LYS A 1 85 ? 0.871 2.820 3.868 1.00 86.88 85 LYS A CA 1
ATOM 647 C C . LYS A 1 85 ? 0.801 3.342 2.433 1.00 86.88 85 LYS A C 1
ATOM 649 O O . LYS A 1 85 ? -0.187 3.946 2.029 1.00 86.88 85 LYS A O 1
ATOM 654 N N . ASN A 1 86 ? 1.839 3.051 1.660 1.00 84.44 86 ASN A N 1
ATOM 655 C CA . ASN A 1 86 ? 1.928 3.405 0.253 1.00 84.44 86 ASN A CA 1
ATOM 656 C C . ASN A 1 86 ? 0.820 2.752 -0.584 1.00 84.44 86 ASN A C 1
ATOM 658 O O . ASN A 1 86 ? 0.165 3.423 -1.380 1.00 84.44 86 ASN A O 1
ATOM 662 N N . GLN A 1 87 ? 0.589 1.452 -0.392 1.00 83.31 87 GLN A N 1
ATOM 663 C CA . GLN A 1 87 ? -0.454 0.730 -1.114 1.00 83.31 87 GLN A CA 1
ATOM 664 C C . GLN A 1 87 ? -1.851 1.247 -0.741 1.00 83.31 87 GLN A C 1
ATOM 666 O O . GLN A 1 87 ? -2.676 1.447 -1.624 1.00 83.31 87 GLN A O 1
ATOM 671 N N . ALA A 1 88 ? -2.097 1.555 0.533 1.00 86.12 88 ALA A N 1
ATOM 672 C CA . ALA A 1 88 ? -3.339 2.153 1.007 1.00 86.12 88 ALA A CA 1
ATOM 673 C C . ALA A 1 88 ? -3.596 3.520 0.357 1.00 86.12 88 ALA A C 1
ATOM 675 O O . ALA A 1 88 ? -4.713 3.775 -0.076 1.00 86.12 88 ALA A O 1
ATOM 676 N N . SER A 1 89 ? -2.576 4.374 0.202 1.00 84.88 89 SER A N 1
ATOM 677 C CA . SER A 1 89 ? -2.715 5.640 -0.534 1.00 84.88 89 SER A CA 1
ATOM 678 C C . SER A 1 89 ? -3.127 5.432 -1.993 1.00 84.88 89 SER A C 1
ATOM 680 O O . SER A 1 89 ? -3.980 6.158 -2.496 1.00 84.88 89 SER A O 1
ATOM 682 N N . VAL A 1 90 ? -2.560 4.427 -2.668 1.00 82.88 90 VAL A N 1
ATOM 683 C CA . VAL A 1 90 ? -2.944 4.081 -4.046 1.00 82.88 90 VAL A CA 1
ATOM 684 C C . VAL A 1 90 ? -4.379 3.556 -4.097 1.00 82.88 90 VAL A C 1
ATOM 686 O O . VAL A 1 90 ? -5.148 3.980 -4.951 1.00 82.88 90 VAL A O 1
ATOM 689 N N . ILE A 1 91 ? -4.762 2.672 -3.175 1.00 86.00 91 ILE A N 1
ATOM 690 C CA . ILE A 1 91 ? -6.119 2.118 -3.086 1.00 86.00 91 ILE A CA 1
ATOM 691 C C . ILE A 1 91 ? -7.151 3.224 -2.844 1.00 86.00 91 ILE A C 1
ATOM 693 O O . ILE A 1 91 ? -8.177 3.252 -3.515 1.00 86.00 91 ILE A O 1
ATOM 697 N N . LEU A 1 92 ? -6.868 4.157 -1.932 1.00 85.81 92 LEU A N 1
ATOM 698 C CA . LEU A 1 92 ? -7.724 5.315 -1.671 1.00 85.81 92 LEU A CA 1
ATOM 699 C C . LEU A 1 92 ? -7.895 6.177 -2.922 1.00 85.81 92 LEU A C 1
ATOM 701 O O . LEU A 1 92 ? -9.017 6.542 -3.256 1.00 85.81 92 LEU A O 1
ATOM 705 N N . ALA A 1 93 ? -6.806 6.438 -3.649 1.00 84.25 93 ALA A N 1
ATOM 706 C CA . ALA A 1 93 ? -6.862 7.179 -4.904 1.00 84.25 93 ALA A CA 1
ATOM 707 C C . ALA A 1 93 ? -7.688 6.446 -5.977 1.00 84.25 93 ALA A C 1
ATOM 709 O O . ALA A 1 93 ? -8.476 7.082 -6.668 1.00 84.25 93 ALA A O 1
ATOM 710 N N . LYS A 1 94 ? -7.555 5.116 -6.089 1.00 83.94 94 LYS A N 1
ATOM 711 C CA . LYS A 1 94 ? -8.359 4.283 -7.005 1.00 83.94 94 LYS A CA 1
ATOM 712 C C . LYS A 1 94 ? -9.847 4.279 -6.656 1.00 83.94 94 LYS A C 1
ATOM 714 O O . LYS A 1 94 ? -10.688 4.292 -7.543 1.00 83.94 94 LYS A O 1
ATOM 719 N N . LEU A 1 95 ? -10.171 4.250 -5.365 1.00 84.69 95 LEU A N 1
ATOM 720 C CA . LEU A 1 95 ? -11.546 4.286 -4.864 1.00 84.69 95 LEU A CA 1
ATOM 721 C C . LEU A 1 95 ? -12.128 5.704 -4.799 1.00 84.69 95 LEU A C 1
ATOM 723 O O . LEU A 1 95 ? -13.281 5.863 -4.413 1.00 84.69 95 LEU A O 1
ATOM 727 N N . ASN A 1 96 ? -11.335 6.731 -5.129 1.00 82.88 96 ASN A N 1
ATOM 728 C CA . ASN A 1 96 ? -11.666 8.134 -4.885 1.00 82.88 96 ASN A CA 1
ATOM 729 C C . ASN A 1 96 ? -12.141 8.390 -3.434 1.00 82.88 96 ASN A C 1
ATOM 731 O O . ASN A 1 96 ? -13.014 9.217 -3.170 1.00 82.88 96 ASN A O 1
ATOM 735 N N . ALA A 1 97 ? -11.580 7.636 -2.485 1.00 85.81 97 ALA A N 1
ATOM 736 C CA . ALA A 1 97 ? -11.961 7.653 -1.083 1.00 85.81 97 ALA A CA 1
ATOM 737 C C . ALA A 1 97 ? -11.043 8.592 -0.293 1.00 85.81 97 ALA A C 1
ATOM 739 O O . ALA A 1 97 ? -9.817 8.501 -0.352 1.00 85.81 97 ALA A O 1
ATOM 740 N N . ASN A 1 98 ? -11.641 9.468 0.515 1.00 80.50 98 ASN A N 1
ATOM 741 C CA . ASN A 1 98 ? -10.894 10.455 1.304 1.00 80.50 98 ASN A CA 1
ATOM 742 C C . ASN A 1 98 ? -10.243 9.867 2.564 1.00 80.50 98 ASN A C 1
ATOM 744 O O . ASN A 1 98 ? -9.306 10.445 3.112 1.00 80.50 98 ASN A O 1
ATOM 748 N N . ASN A 1 99 ? -10.754 8.743 3.071 1.00 80.94 99 ASN A N 1
ATOM 749 C CA . ASN A 1 99 ? -10.227 8.104 4.269 1.00 80.94 99 ASN A CA 1
ATOM 750 C C . ASN A 1 99 ? -10.431 6.581 4.226 1.00 80.94 99 ASN A C 1
ATOM 752 O O . ASN A 1 99 ? -11.242 6.058 3.462 1.00 80.94 99 ASN A O 1
ATOM 756 N N . ARG A 1 100 ? -9.683 5.861 5.071 1.00 79.81 100 ARG A N 1
ATOM 757 C CA . ARG A 1 100 ? -9.727 4.391 5.139 1.00 79.81 100 ARG A CA 1
ATOM 758 C C . ARG A 1 100 ? -11.090 3.822 5.544 1.00 79.81 100 ARG A C 1
ATOM 760 O O . ARG A 1 100 ? -11.338 2.665 5.247 1.00 79.81 100 ARG A O 1
ATOM 767 N N . ALA A 1 101 ? -11.936 4.608 6.214 1.00 79.12 101 ALA A N 1
ATOM 768 C CA . ALA A 1 101 ? -13.294 4.207 6.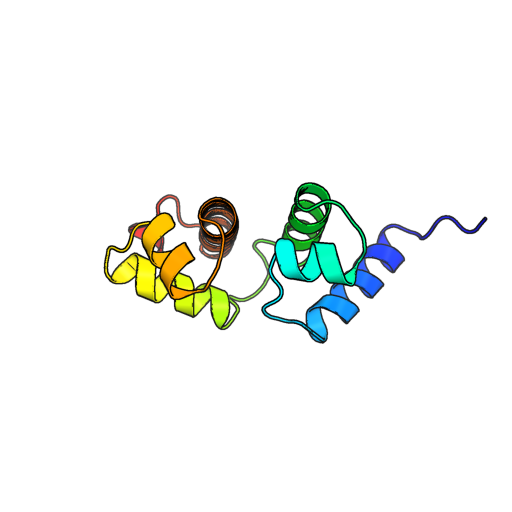578 1.00 79.12 101 ALA A CA 1
ATOM 769 C C . ALA A 1 101 ? -14.239 4.287 5.366 1.00 79.12 101 ALA A C 1
ATOM 771 O O . ALA A 1 101 ? -14.986 3.358 5.113 1.00 79.12 101 ALA A O 1
ATOM 772 N N . HIS A 1 102 ? -14.130 5.344 4.562 1.00 78.75 102 HIS A N 1
ATOM 773 C CA . HIS A 1 102 ? -14.837 5.529 3.294 1.00 78.75 102 HIS A CA 1
ATOM 774 C C . HIS A 1 102 ? -14.405 4.474 2.269 1.00 78.75 102 HIS A C 1
ATOM 776 O O . HIS A 1 102 ? -15.202 4.034 1.460 1.00 78.75 102 HIS A O 1
ATOM 782 N N . ALA A 1 103 ? -13.161 4.000 2.332 1.00 78.81 103 ALA A N 1
ATOM 783 C CA . ALA A 1 103 ? -12.692 2.917 1.468 1.00 78.81 103 ALA A CA 1
ATOM 784 C C . ALA A 1 103 ? -13.374 1.558 1.722 1.00 78.81 103 ALA A C 1
ATOM 786 O O . ALA A 1 103 ? -13.252 0.663 0.889 1.00 78.81 103 ALA A O 1
ATOM 787 N N . VAL A 1 104 ? -14.013 1.380 2.883 1.00 79.81 104 VAL A N 1
ATOM 788 C CA . VAL A 1 104 ? -14.626 0.112 3.317 1.00 79.81 104 VAL A CA 1
ATOM 789 C C . VAL A 1 104 ? -16.118 0.240 3.644 1.00 79.81 104 VAL A C 1
ATOM 791 O O . VAL A 1 104 ? -16.712 -0.748 4.072 1.00 79.81 104 VAL A O 1
ATOM 794 N N . ALA A 1 105 ? -16.690 1.436 3.478 1.00 70.50 105 ALA A N 1
ATOM 795 C CA . ALA A 1 105 ? -18.111 1.733 3.651 1.00 70.50 105 ALA A CA 1
ATOM 796 C C . ALA A 1 105 ? -18.867 1.481 2.343 1.00 70.50 105 ALA A C 1
ATOM 798 O O . ALA A 1 105 ? -19.982 0.922 2.424 1.00 70.50 105 ALA A O 1
#